Protein AF-A2RIZ9-F1 (afdb_monomer_lite)

Organism: Lactococcus lactis subsp. cremoris (strain MG1363) (NCBI:txid416870)

Secondary structure (DSSP, 8-state):
--TTS-SS-HHHHHHHHHHHHHHHHHHHHTHHHHHHS-HHHHHHHHHHHHHHHHHHHHHHTTTSPPPP-TTTSTTSHHHHHHHHHHHHHHHTSPPPTTTHHHHHHHHHHHHHHHHHHHHHHHHHHHHHHHH---HHHHHHTHHHHHHHHHHHHHHHHHHHHHHTT-----------

InterPro domains:
  IPR002656 Acyltransferase 3 domain [PF01757] (4-155)

Sequence (176 aa):
MNSFGKVIPDYWQICYPVSYYFIGAYLYTYQEEIKKISNIKIISLFTLALATFTLTDTLSSWNREFQWLDHNDYFGYQTAIMTVLIIIIIWKIPVPKWSQRLLKSLSTATLSIYLISDLTDQFVYGFFKLEIPNLSQRVMAGPMIIPVAFSSAALVGILVGKILGLPFKKKENRGS

Radius of gyration: 19.81 Å; chains: 1; bounding box: 57×36×49 Å

pLDDT: mean 85.32, std 15.16, range [31.52, 98.12]

Foldseek 3Di:
DDPPPDPDDPVLVVCLVVVVVVLVVVCVVCVVVLLPPDPVVLVVVLVVLVVVVVVVQCVVQPVHPRDDDQQPDCSHPSVVVNVSSVVSNVSNDDDDPVCPVVVVLCVLLVVLLVVCLVVLLCVLVVVCCVVPVDPVVVVVCCVVSVVVSSVSSSVVSSVVCVVVVVPSDDPPPPDD

Structure (mmCIF, N/CA/C/O backbone):
data_AF-A2RIZ9-F1
#
_entry.id   AF-A2RIZ9-F1
#
loop_
_atom_site.group_PDB
_atom_site.id
_atom_site.type_symbol
_atom_site.label_atom_id
_atom_site.label_alt_id
_atom_site.label_comp_id
_atom_site.label_asym_id
_atom_site.label_entity_id
_atom_site.label_seq_id
_atom_site.pdbx_PDB_ins_code
_atom_site.Cartn_x
_atom_site.Cartn_y
_atom_site.Cartn_z
_atom_site.occupancy
_atom_site.B_iso_or_equiv
_atom_site.auth_seq_id
_atom_site.auth_comp_id
_atom_site.auth_asym_id
_atom_site.auth_atom_id
_atom_site.pdbx_PDB_model_num
ATOM 1 N N . MET A 1 1 ? 23.807 -24.622 -0.760 1.00 31.52 1 MET A N 1
ATOM 2 C CA . MET A 1 1 ? 24.595 -23.483 -0.230 1.00 31.52 1 MET A CA 1
ATOM 3 C C . MET A 1 1 ? 23.954 -23.029 1.074 1.00 31.52 1 MET A C 1
ATOM 5 O O . MET A 1 1 ? 22.740 -23.093 1.184 1.00 31.52 1 MET A O 1
ATOM 9 N N . ASN A 1 2 ? 24.776 -22.724 2.077 1.00 32.72 2 ASN A N 1
ATOM 10 C CA . ASN A 1 2 ? 24.459 -22.794 3.509 1.00 32.72 2 ASN A CA 1
ATOM 11 C C . ASN A 1 2 ? 23.336 -21.859 4.012 1.00 32.72 2 ASN A C 1
ATOM 13 O O . ASN A 1 2 ? 23.277 -20.684 3.667 1.00 32.72 2 ASN A O 1
ATOM 17 N N . SER A 1 3 ? 22.511 -22.404 4.916 1.00 46.38 3 SER A N 1
ATOM 18 C CA . SER A 1 3 ? 21.287 -21.855 5.535 1.00 46.38 3 SER A CA 1
ATOM 19 C C . SER A 1 3 ? 21.514 -20.800 6.642 1.00 46.38 3 SER A C 1
ATOM 21 O O . SER A 1 3 ? 20.687 -20.664 7.540 1.00 46.38 3 SER A O 1
ATOM 23 N N . PHE A 1 4 ? 22.620 -20.052 6.617 1.00 44.91 4 PHE A N 1
ATOM 24 C CA . PHE A 1 4 ? 22.962 -19.088 7.683 1.00 44.91 4 PHE A CA 1
ATOM 25 C C . PHE A 1 4 ? 22.846 -17.612 7.264 1.00 44.91 4 PHE A C 1
ATOM 27 O O . PHE A 1 4 ? 23.138 -16.730 8.063 1.00 44.91 4 PHE A O 1
ATOM 34 N N . GLY A 1 5 ? 22.409 -17.334 6.029 1.00 50.97 5 GLY A N 1
ATOM 35 C CA . GLY A 1 5 ? 22.183 -15.972 5.521 1.00 50.97 5 GLY A CA 1
ATOM 36 C C . GLY A 1 5 ? 20.714 -15.552 5.416 1.00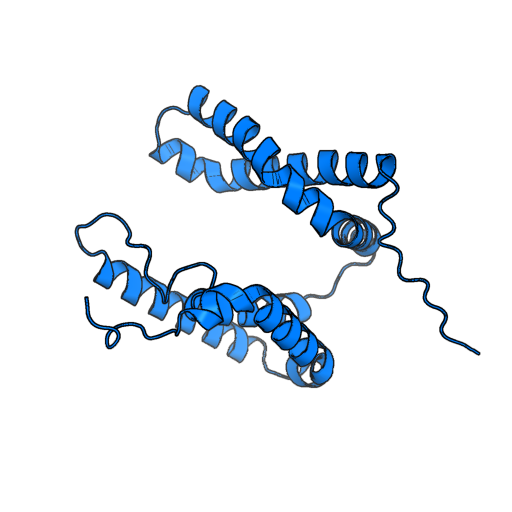 50.97 5 GLY A C 1
ATOM 37 O O . GLY A 1 5 ? 20.441 -14.396 5.106 1.00 50.97 5 GLY A O 1
ATOM 38 N N . LYS A 1 6 ? 19.763 -16.465 5.658 1.00 51.88 6 LYS A N 1
ATOM 39 C CA . LYS A 1 6 ? 18.333 -16.150 5.591 1.00 51.88 6 LYS A CA 1
ATOM 40 C C . LYS A 1 6 ? 17.874 -15.561 6.918 1.00 51.88 6 LYS A C 1
ATOM 42 O O . LYS A 1 6 ? 17.816 -16.259 7.926 1.00 51.88 6 LYS A O 1
ATOM 47 N N . VAL A 1 7 ? 17.530 -14.276 6.905 1.00 58.41 7 VAL A N 1
ATOM 48 C CA . VAL A 1 7 ? 16.904 -13.586 8.048 1.00 58.41 7 VAL A CA 1
ATOM 49 C C . VAL A 1 7 ? 15.507 -14.161 8.328 1.00 58.41 7 VAL A C 1
ATOM 51 O O . VAL A 1 7 ? 15.031 -14.112 9.460 1.00 58.41 7 VAL A O 1
ATOM 54 N N . ILE A 1 8 ? 14.862 -14.746 7.312 1.00 58.34 8 ILE A N 1
ATOM 55 C CA . ILE A 1 8 ? 13.504 -15.286 7.380 1.00 58.34 8 ILE A CA 1
ATOM 56 C C . ILE A 1 8 ? 13.519 -16.775 6.992 1.00 58.34 8 ILE A C 1
ATOM 58 O O . ILE A 1 8 ? 13.913 -17.112 5.878 1.00 58.34 8 ILE A O 1
ATOM 62 N N . PRO A 1 9 ? 13.086 -17.680 7.885 1.00 63.94 9 PRO A N 1
ATOM 63 C CA . PRO A 1 9 ? 12.944 -19.098 7.565 1.00 63.94 9 PRO A CA 1
ATOM 64 C C . PRO A 1 9 ? 11.917 -19.379 6.459 1.00 63.94 9 PRO A C 1
ATOM 66 O O . PRO A 1 9 ? 10.861 -18.753 6.415 1.00 63.94 9 PRO A O 1
ATOM 69 N N . ASP A 1 10 ? 12.162 -20.406 5.644 1.00 64.62 10 ASP A N 1
ATOM 70 C CA . ASP A 1 10 ? 11.329 -20.764 4.480 1.00 64.62 10 ASP A CA 1
ATOM 71 C C . ASP A 1 10 ? 9.848 -21.026 4.819 1.00 64.62 10 ASP A C 1
ATOM 73 O O . ASP A 1 10 ? 8.958 -20.758 4.015 1.00 64.62 10 ASP A O 1
ATOM 77 N N . TYR A 1 11 ? 9.541 -21.476 6.040 1.00 58.47 11 TYR A N 1
ATOM 78 C CA . TYR A 1 11 ? 8.155 -21.671 6.475 1.00 58.47 11 TYR A CA 1
ATOM 79 C C . TYR A 1 11 ? 7.369 -20.354 6.599 1.00 58.47 11 TYR A C 1
ATOM 81 O O . TYR A 1 11 ? 6.154 -20.350 6.408 1.00 58.47 11 TYR A O 1
ATOM 89 N N . TRP A 1 12 ? 8.030 -19.220 6.865 1.00 59.41 12 TRP A N 1
ATOM 90 C CA . TRP A 1 12 ? 7.373 -17.908 6.857 1.00 59.41 12 TRP A CA 1
ATOM 91 C C . TRP A 1 12 ? 6.947 -17.493 5.449 1.00 59.41 12 TRP A C 1
ATOM 93 O O . TRP A 1 12 ? 5.901 -16.864 5.309 1.00 59.41 12 TRP A O 1
ATOM 103 N N . GLN A 1 13 ? 7.696 -17.891 4.415 1.00 64.50 13 GLN A N 1
ATOM 104 C CA . GLN A 1 13 ? 7.346 -17.617 3.016 1.00 64.50 13 GLN A CA 1
ATOM 105 C C . GLN A 1 13 ? 6.078 -18.359 2.577 1.00 64.50 13 GLN A C 1
ATOM 107 O O . GLN A 1 13 ? 5.374 -17.901 1.689 1.00 64.50 13 GLN A O 1
ATOM 112 N N . ILE A 1 14 ? 5.750 -19.488 3.208 1.00 69.81 14 ILE A N 1
ATOM 113 C CA . ILE A 1 14 ? 4.514 -20.238 2.929 1.00 69.81 14 ILE A CA 1
ATOM 114 C C . ILE A 1 14 ? 3.364 -19.715 3.801 1.00 69.81 14 ILE A C 1
ATOM 116 O O . ILE A 1 14 ? 2.223 -19.604 3.355 1.00 69.81 14 ILE A O 1
ATOM 120 N N . CYS A 1 15 ? 3.663 -19.362 5.052 1.00 73.75 15 CYS A N 1
ATOM 121 C CA . CYS A 1 15 ? 2.663 -18.963 6.037 1.00 73.75 15 CYS A CA 1
ATOM 122 C C . CYS A 1 15 ? 2.333 -17.464 6.036 1.00 73.75 15 CYS A C 1
ATOM 124 O O . CYS A 1 15 ? 1.449 -17.060 6.793 1.00 73.75 15 CYS A O 1
ATOM 126 N N . TYR A 1 16 ? 2.984 -16.632 5.211 1.00 77.56 16 TYR A N 1
ATOM 127 C CA . TYR A 1 16 ? 2.759 -15.181 5.226 1.00 77.56 16 TYR A CA 1
ATOM 128 C C . TYR A 1 16 ? 1.274 -14.780 5.148 1.00 77.56 16 TYR A C 1
ATOM 130 O O . TYR A 1 16 ? 0.891 -13.911 5.933 1.00 77.56 16 TYR A O 1
ATOM 138 N N . PRO A 1 17 ? 0.381 -15.412 4.348 1.00 80.19 17 PRO A N 1
ATOM 139 C CA . PRO A 1 17 ? -1.022 -14.996 4.294 1.00 80.19 17 PRO A CA 1
ATOM 140 C C . PRO A 1 17 ? -1.732 -15.203 5.638 1.00 80.19 17 PRO A C 1
ATOM 142 O O . PRO A 1 17 ? -2.540 -14.375 6.061 1.00 80.19 17 PRO A O 1
ATOM 145 N N . VAL A 1 18 ? -1.385 -16.283 6.344 1.00 85.25 18 VAL A N 1
ATOM 146 C CA . VAL A 1 18 ? -1.892 -16.589 7.687 1.00 85.25 18 VAL A CA 1
ATOM 147 C C . VAL A 1 18 ? -1.363 -15.567 8.695 1.00 85.25 18 VAL A C 1
ATOM 149 O O . VAL A 1 18 ? -2.125 -15.055 9.515 1.00 85.25 18 VAL A O 1
ATOM 152 N N . SER A 1 19 ? -0.087 -15.196 8.598 1.00 85.75 19 SER A N 1
ATOM 153 C CA . SER A 1 19 ? 0.514 -14.152 9.434 1.00 85.75 19 SER A CA 1
ATOM 154 C C . SER A 1 19 ? -0.180 -12.799 9.245 1.00 85.75 19 SER A C 1
ATOM 156 O O . SER A 1 19 ? -0.550 -12.164 10.231 1.00 85.75 19 SER A O 1
ATOM 158 N N . TYR A 1 20 ? -0.441 -12.382 8.000 1.00 87.31 20 TYR A N 1
ATOM 159 C CA . TYR A 1 20 ? -1.186 -11.150 7.712 1.00 87.31 20 TYR A CA 1
ATOM 160 C C . TYR A 1 20 ? -2.619 -11.193 8.260 1.00 87.31 20 TYR A C 1
ATOM 162 O O . TYR A 1 20 ? -3.103 -10.180 8.769 1.00 87.31 20 TYR A O 1
ATOM 170 N N . TYR A 1 21 ? -3.283 -12.355 8.229 1.00 89.38 21 TYR A N 1
ATOM 171 C CA . TYR A 1 21 ? -4.591 -12.525 8.866 1.00 89.38 21 TYR A CA 1
ATOM 172 C C . TYR A 1 21 ? -4.527 -12.272 10.379 1.00 89.38 21 TYR A C 1
ATOM 174 O O . TYR A 1 21 ? -5.318 -11.484 10.902 1.00 89.38 21 TYR A O 1
ATOM 182 N N . PHE A 1 22 ? -3.569 -12.881 11.086 1.00 91.69 22 PHE A N 1
ATOM 183 C CA . PHE A 1 22 ? -3.420 -12.686 12.532 1.00 91.69 22 PHE A CA 1
ATOM 184 C C . PHE A 1 22 ? -3.006 -11.260 12.899 1.00 91.69 22 PHE A C 1
ATOM 186 O O . PHE A 1 22 ? -3.545 -10.705 13.855 1.00 91.69 22 PHE A O 1
ATOM 193 N N . ILE A 1 23 ? -2.117 -10.638 12.120 1.00 92.12 23 ILE A N 1
ATOM 194 C CA . ILE A 1 23 ? -1.767 -9.221 12.271 1.00 92.12 23 ILE A CA 1
ATOM 195 C C . ILE A 1 23 ? -3.027 -8.359 12.140 1.00 92.12 23 ILE A C 1
ATOM 197 O O . ILE A 1 23 ? -3.298 -7.532 13.007 1.00 92.12 23 ILE A O 1
ATOM 201 N N . GLY A 1 24 ? -3.840 -8.579 11.105 1.00 92.00 24 GLY A N 1
ATOM 202 C CA . GLY A 1 24 ? -5.099 -7.856 10.917 1.00 92.00 24 GLY A CA 1
ATOM 203 C C . GLY A 1 24 ? -6.084 -8.058 12.072 1.00 92.00 24 GLY A C 1
ATOM 204 O O . GLY A 1 24 ? -6.667 -7.090 12.561 1.00 92.00 24 GLY A O 1
ATOM 205 N N . ALA A 1 25 ? -6.238 -9.295 12.553 1.00 93.19 25 ALA A N 1
ATOM 206 C CA . ALA A 1 25 ? -7.097 -9.620 13.691 1.00 93.19 25 ALA A CA 1
ATOM 207 C C . ALA A 1 25 ? -6.621 -8.945 14.989 1.00 93.19 25 ALA A C 1
ATOM 209 O O . ALA A 1 25 ? -7.436 -8.411 15.745 1.00 93.19 25 ALA A O 1
ATOM 210 N N . TYR A 1 26 ? -5.306 -8.914 15.222 1.00 94.06 26 TYR A N 1
ATOM 211 C CA . TYR A 1 26 ? -4.701 -8.208 16.347 1.00 94.06 26 TYR A CA 1
ATOM 212 C C . TYR A 1 26 ? -4.977 -6.707 16.255 1.00 94.06 26 TYR A C 1
ATOM 214 O O . TYR A 1 26 ? -5.530 -6.114 17.179 1.00 94.06 26 TYR A O 1
ATOM 222 N N . LEU A 1 27 ? -4.669 -6.100 15.107 1.00 93.62 27 LEU A N 1
ATOM 223 C CA . LEU A 1 27 ? -4.906 -4.681 14.873 1.00 93.62 27 LEU A CA 1
ATOM 224 C C . LEU A 1 27 ? -6.387 -4.323 15.104 1.00 93.62 27 LEU A C 1
ATOM 226 O O . LEU A 1 27 ? -6.679 -3.303 15.724 1.00 93.62 27 LEU A O 1
ATOM 230 N N . TYR A 1 28 ? -7.324 -5.168 14.657 1.00 93.00 28 TYR A N 1
ATOM 231 C CA . TYR A 1 28 ? -8.760 -4.942 14.848 1.00 93.00 28 TYR A CA 1
ATOM 232 C C . TYR A 1 28 ? -9.160 -5.021 16.326 1.00 93.00 28 TYR A C 1
ATOM 234 O O . TYR A 1 28 ? -9.908 -4.177 16.814 1.00 93.00 28 TYR A O 1
ATOM 242 N N . THR A 1 29 ? -8.621 -6.001 17.052 1.00 95.56 29 THR A N 1
ATOM 243 C CA . THR A 1 29 ? -8.885 -6.191 18.487 1.00 95.56 29 THR A CA 1
ATOM 244 C C . THR A 1 29 ? -8.464 -4.966 19.304 1.00 95.56 29 THR A C 1
ATOM 246 O O . THR A 1 29 ? -9.206 -4.530 20.180 1.00 95.56 29 THR A O 1
ATOM 249 N N . TYR A 1 30 ? -7.322 -4.357 18.970 1.00 93.44 30 TYR A N 1
ATOM 250 C CA . TYR A 1 30 ? -6.772 -3.188 19.671 1.00 93.44 30 TYR A CA 1
ATOM 251 C C . TYR A 1 30 ? -7.039 -1.856 18.949 1.00 93.44 30 TYR A C 1
ATOM 253 O O . TYR A 1 30 ? -6.370 -0.851 19.205 1.00 93.44 30 TYR A O 1
ATOM 261 N N . GLN A 1 31 ? -8.023 -1.809 18.045 1.00 92.44 31 GLN A N 1
ATOM 262 C CA . GLN A 1 31 ? -8.266 -0.654 17.176 1.00 92.44 31 GLN A CA 1
ATOM 263 C C . GLN A 1 31 ? -8.474 0.655 17.960 1.00 92.44 31 GLN A C 1
ATOM 265 O O . GLN A 1 31 ? -7.952 1.702 17.571 1.00 92.44 31 GLN A O 1
ATOM 270 N N . GLU A 1 32 ? -9.218 0.618 19.068 1.00 91.75 32 GLU A N 1
ATOM 271 C CA . GLU A 1 32 ? -9.499 1.809 19.880 1.00 91.75 32 GLU A CA 1
ATOM 272 C C . GLU A 1 32 ? -8.263 2.330 20.626 1.00 91.75 32 GLU A C 1
ATOM 274 O O . GLU A 1 32 ? -8.118 3.535 20.828 1.00 91.75 32 GLU A O 1
ATOM 279 N N . GLU A 1 33 ? -7.330 1.453 20.993 1.00 93.00 33 GLU A N 1
ATOM 280 C CA . GLU A 1 33 ? -6.047 1.849 21.581 1.00 93.00 33 GLU A CA 1
ATOM 281 C C . GLU A 1 33 ? -5.121 2.447 20.519 1.00 93.00 33 GLU A C 1
ATOM 283 O O . GLU A 1 33 ? 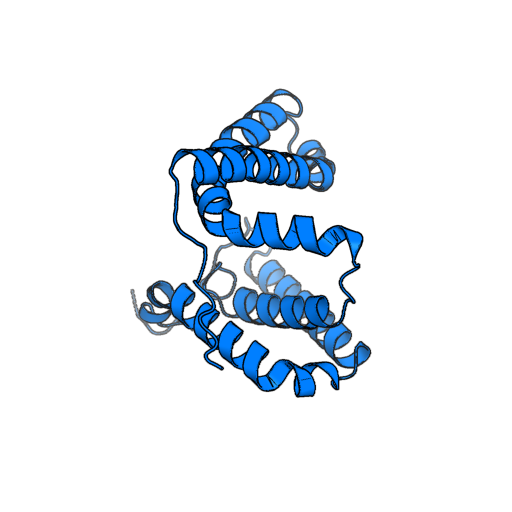-4.545 3.517 20.717 1.00 93.00 33 GLU A O 1
ATOM 288 N N . ILE A 1 34 ? -5.059 1.821 19.342 1.00 91.31 34 ILE A N 1
ATOM 289 C CA . ILE A 1 34 ? -4.275 2.293 18.195 1.00 91.31 34 ILE A CA 1
ATOM 290 C C . ILE A 1 34 ? -4.735 3.687 17.745 1.00 91.31 34 ILE A C 1
ATOM 292 O O . ILE A 1 34 ? -3.913 4.555 17.434 1.00 91.31 34 ILE A O 1
ATOM 296 N N . LYS A 1 35 ? -6.046 3.956 17.754 1.00 89.69 35 LYS A N 1
ATOM 297 C CA . LYS A 1 35 ? -6.598 5.278 17.418 1.00 89.69 35 LYS A CA 1
ATOM 298 C C . LYS A 1 35 ? -6.107 6.390 18.349 1.00 89.69 35 LYS A C 1
ATOM 300 O O . LYS A 1 35 ? -6.009 7.528 17.886 1.00 89.69 35 LYS A O 1
ATOM 305 N N . LYS A 1 36 ? -5.741 6.083 19.600 1.00 92.94 36 LYS A N 1
ATOM 306 C CA . LYS A 1 36 ? -5.208 7.057 20.575 1.00 92.94 36 LYS A CA 1
ATOM 307 C C . LYS A 1 36 ? -3.750 7.437 20.314 1.00 92.94 36 LYS A C 1
ATOM 309 O O . LYS A 1 36 ? -3.295 8.470 20.801 1.00 92.94 36 LYS A O 1
ATOM 314 N N . ILE A 1 37 ? -3.005 6.640 19.545 1.00 93.69 37 ILE A N 1
ATOM 315 C CA . ILE A 1 37 ? -1.619 6.961 19.183 1.00 93.69 37 ILE A CA 1
ATOM 316 C C . ILE A 1 37 ? -1.606 8.261 18.368 1.00 93.69 37 ILE A C 1
ATOM 318 O O . ILE A 1 37 ? -2.411 8.435 17.455 1.00 93.69 37 ILE A O 1
ATOM 322 N N . SER A 1 38 ? -0.696 9.186 18.676 1.00 94.62 38 SER A N 1
ATOM 323 C CA . SER A 1 38 ? -0.582 10.453 17.942 1.00 94.62 38 SER A CA 1
ATOM 324 C C . SER A 1 38 ? -0.310 10.229 16.450 1.00 94.62 38 SER A C 1
ATOM 326 O O . SER A 1 38 ? 0.572 9.449 16.083 1.00 94.62 38 SER A O 1
ATOM 328 N N . ASN A 1 39 ? -1.024 10.963 15.591 1.00 93.62 39 ASN A N 1
ATOM 329 C CA . ASN A 1 39 ? -0.836 10.906 14.139 1.00 93.62 39 ASN A CA 1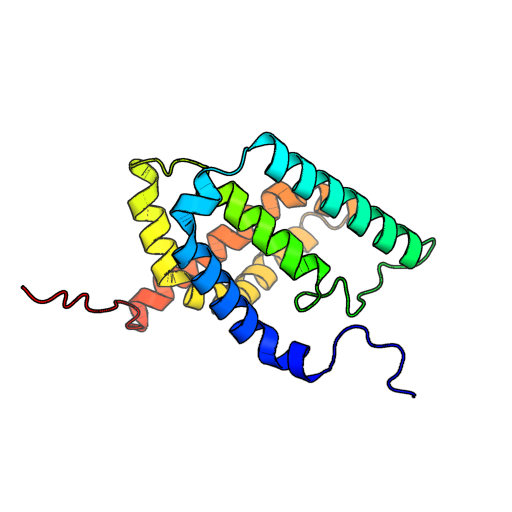
ATOM 330 C C . ASN A 1 39 ? 0.598 11.278 13.744 1.00 93.62 39 ASN A C 1
ATOM 332 O O . ASN A 1 39 ? 1.171 10.634 12.874 1.00 93.62 39 ASN A O 1
ATOM 336 N N . ILE A 1 40 ? 1.198 12.254 14.435 1.00 95.62 40 ILE A N 1
ATOM 337 C CA . ILE A 1 40 ? 2.582 12.679 14.186 1.00 95.62 40 ILE A CA 1
ATOM 338 C C . ILE A 1 40 ? 3.543 11.514 14.423 1.00 95.62 40 ILE A C 1
ATOM 340 O O . ILE A 1 40 ? 4.405 11.277 13.588 1.00 95.62 40 ILE A O 1
ATOM 344 N N . LYS A 1 41 ? 3.356 10.744 15.507 1.00 96.00 41 LYS A N 1
ATOM 345 C CA . LYS A 1 41 ? 4.212 9.587 15.826 1.00 96.00 41 LYS A CA 1
ATOM 346 C C . LYS A 1 41 ? 4.129 8.496 14.758 1.00 96.00 41 LYS A C 1
ATOM 348 O O . LYS A 1 41 ? 5.145 7.920 14.387 1.00 96.00 41 LYS A O 1
ATOM 353 N N . ILE A 1 42 ? 2.924 8.203 14.270 1.00 95.56 42 ILE A N 1
ATOM 354 C CA . ILE A 1 42 ? 2.727 7.173 13.241 1.00 95.56 42 ILE A CA 1
ATOM 355 C C . ILE A 1 42 ? 3.308 7.629 11.906 1.00 95.56 42 ILE A C 1
ATOM 357 O O . ILE A 1 42 ? 4.018 6.861 11.267 1.00 95.56 42 ILE A O 1
ATOM 361 N N . ILE A 1 43 ? 3.055 8.879 11.509 1.00 96.06 43 ILE A N 1
ATOM 362 C CA . ILE A 1 43 ? 3.601 9.439 10.269 1.00 96.06 43 ILE A CA 1
ATOM 363 C C . ILE A 1 43 ? 5.128 9.487 10.343 1.00 96.06 43 ILE A C 1
ATOM 365 O O . ILE A 1 43 ? 5.772 9.066 9.393 1.00 96.06 43 ILE A O 1
ATOM 369 N N . SER A 1 44 ? 5.713 9.913 11.469 1.00 97.06 44 SER A N 1
ATOM 370 C CA . SER A 1 44 ? 7.170 9.922 11.637 1.00 97.06 44 SER A CA 1
ATOM 371 C C . SER A 1 44 ? 7.772 8.521 11.591 1.00 97.06 44 SER A C 1
ATOM 373 O O . SER A 1 44 ? 8.844 8.336 11.029 1.00 97.06 44 SER A O 1
ATOM 375 N N . LEU A 1 45 ? 7.095 7.524 12.171 1.00 97.44 45 LEU A N 1
ATOM 376 C CA . LEU A 1 45 ? 7.556 6.138 12.122 1.00 97.44 45 LEU A CA 1
ATOM 377 C C . LEU A 1 45 ? 7.471 5.579 10.697 1.00 97.44 45 LEU A C 1
ATOM 379 O O . LEU A 1 45 ? 8.398 4.913 10.251 1.00 97.44 45 LEU A O 1
ATOM 383 N N . PHE A 1 46 ? 6.392 5.890 9.976 1.00 97.56 46 PHE A N 1
ATOM 384 C CA . PHE A 1 46 ? 6.222 5.525 8.573 1.00 97.56 46 PHE A CA 1
ATOM 385 C C . PHE A 1 46 ? 7.289 6.157 7.681 1.00 97.56 46 PHE A C 1
ATOM 387 O O . PHE A 1 46 ? 7.925 5.447 6.908 1.00 97.56 46 PHE A O 1
ATOM 394 N N . THR A 1 47 ? 7.529 7.465 7.798 1.00 97.62 47 THR A N 1
ATOM 395 C CA . THR A 1 47 ? 8.542 8.146 6.983 1.00 97.62 47 THR A CA 1
ATOM 396 C C . THR A 1 47 ? 9.952 7.683 7.325 1.00 97.62 47 THR A C 1
ATOM 398 O O . THR A 1 47 ? 10.759 7.517 6.415 1.00 97.62 47 THR A O 1
ATOM 401 N N . LEU A 1 48 ? 10.243 7.423 8.605 1.00 98.12 48 LEU A N 1
ATOM 402 C CA . LEU A 1 48 ? 11.523 6.864 9.031 1.00 98.12 48 LEU A CA 1
ATOM 403 C C . LEU A 1 48 ? 11.731 5.459 8.458 1.00 98.12 48 LEU A C 1
ATOM 405 O O . LEU A 1 48 ? 12.755 5.222 7.828 1.00 98.12 48 LEU A O 1
ATOM 409 N N . ALA A 1 49 ? 10.758 4.557 8.619 1.00 97.50 49 ALA A N 1
ATOM 410 C CA . ALA A 1 49 ? 10.828 3.204 8.071 1.00 97.50 49 ALA A CA 1
ATOM 411 C C . ALA A 1 49 ? 11.001 3.230 6.546 1.00 97.50 49 ALA A C 1
ATOM 413 O O . ALA A 1 49 ? 11.901 2.580 6.021 1.00 97.50 49 ALA A O 1
ATOM 414 N N . LEU A 1 50 ? 10.208 4.050 5.846 1.00 97.38 50 LEU A N 1
ATOM 415 C CA . LEU A 1 50 ? 10.307 4.227 4.400 1.00 97.38 50 LEU A CA 1
ATOM 416 C C . LEU A 1 50 ? 11.700 4.711 3.980 1.00 97.38 50 LEU A C 1
ATOM 418 O O . LEU A 1 50 ? 12.292 4.136 3.069 1.00 97.38 50 LEU A O 1
ATOM 422 N N . ALA A 1 51 ? 12.234 5.743 4.638 1.00 97.56 51 ALA A N 1
ATOM 423 C CA . ALA A 1 51 ? 13.553 6.284 4.330 1.00 97.56 51 ALA A CA 1
ATOM 424 C C . ALA A 1 51 ? 14.661 5.256 4.595 1.00 97.56 51 ALA A C 1
ATOM 426 O O . ALA A 1 51 ? 15.536 5.073 3.751 1.00 97.56 51 ALA A O 1
ATOM 427 N N . THR A 1 52 ? 14.605 4.554 5.732 1.00 97.06 52 THR A N 1
ATOM 428 C CA . THR A 1 52 ? 15.578 3.516 6.082 1.00 97.06 52 THR A CA 1
ATOM 429 C C . THR A 1 52 ? 15.550 2.371 5.076 1.00 97.06 52 THR A C 1
ATOM 431 O O . THR A 1 52 ? 16.603 2.034 4.548 1.00 97.06 52 THR A O 1
ATOM 434 N N . PHE A 1 53 ? 14.377 1.816 4.760 1.00 95.81 53 PHE A N 1
ATOM 435 C CA . PHE A 1 53 ? 14.253 0.693 3.824 1.00 95.81 53 PHE A CA 1
ATOM 436 C C . PHE A 1 53 ? 14.656 1.080 2.401 1.00 95.81 53 PHE A C 1
ATOM 438 O O . PHE A 1 53 ? 15.427 0.372 1.758 1.00 95.81 53 PHE A O 1
ATOM 445 N N . THR A 1 54 ? 14.233 2.261 1.941 1.00 94.00 54 THR A N 1
ATOM 446 C CA . THR A 1 54 ? 14.642 2.779 0.628 1.00 94.00 54 THR A CA 1
ATOM 447 C C . THR A 1 54 ? 16.158 2.935 0.555 1.00 94.00 54 THR A C 1
ATOM 449 O O . THR A 1 54 ? 16.774 2.527 -0.429 1.00 94.00 54 THR A O 1
ATOM 452 N N . LEU A 1 55 ? 16.784 3.490 1.599 1.00 95.00 55 LEU A N 1
ATOM 453 C CA . LEU A 1 55 ? 18.233 3.655 1.653 1.00 95.00 55 LEU A CA 1
ATOM 454 C C . LEU A 1 55 ? 18.950 2.301 1.654 1.00 95.00 55 LEU A C 1
ATOM 456 O O . LEU A 1 55 ? 19.872 2.110 0.864 1.00 95.00 55 LEU A O 1
ATOM 460 N N . THR A 1 56 ? 18.530 1.352 2.496 1.00 93.25 56 THR A N 1
ATOM 461 C CA . THR A 1 56 ? 19.169 0.029 2.581 1.00 93.25 56 THR A CA 1
ATOM 462 C C . THR A 1 56 ? 19.065 -0.740 1.274 1.00 93.25 56 THR A C 1
ATOM 464 O O . THR A 1 56 ? 20.042 -1.357 0.850 1.00 93.25 56 THR A O 1
ATOM 467 N N . ASP A 1 57 ? 17.922 -0.670 0.600 1.00 92.88 57 ASP A N 1
ATOM 468 C CA . ASP A 1 57 ? 17.693 -1.389 -0.651 1.00 92.88 57 ASP A CA 1
ATOM 469 C C . ASP A 1 57 ? 18.441 -0.745 -1.820 1.00 92.88 57 ASP A C 1
ATOM 471 O O . ASP A 1 57 ? 19.029 -1.447 -2.649 1.00 92.88 57 ASP A O 1
ATOM 475 N N . THR A 1 58 ? 18.504 0.590 -1.839 1.00 91.81 58 THR A N 1
ATOM 476 C CA . THR A 1 58 ? 19.294 1.346 -2.821 1.00 91.81 58 THR A CA 1
ATOM 477 C C . THR A 1 58 ? 20.785 1.054 -2.667 1.00 91.81 58 THR A C 1
ATOM 479 O O . THR A 1 58 ? 21.473 0.832 -3.659 1.00 91.81 58 THR A O 1
ATOM 482 N N . LEU A 1 59 ? 21.293 1.005 -1.431 1.00 91.94 59 LEU A N 1
ATOM 483 C CA . LEU A 1 59 ? 22.687 0.646 -1.157 1.00 91.94 59 LEU A CA 1
ATOM 484 C C . LEU A 1 59 ? 22.974 -0.819 -1.506 1.00 91.94 59 LEU A C 1
ATOM 486 O O . LEU A 1 59 ? 24.016 -1.125 -2.083 1.00 91.94 59 LEU A O 1
ATOM 490 N N . SER A 1 60 ? 22.036 -1.724 -1.217 1.00 87.94 60 SER A N 1
ATOM 491 C CA . SER A 1 60 ? 22.164 -3.148 -1.557 1.00 87.94 60 SER A CA 1
ATOM 492 C C . SER A 1 60 ? 22.196 -3.373 -3.070 1.00 87.94 60 SER A C 1
ATOM 494 O O . SER A 1 60 ? 22.939 -4.226 -3.558 1.00 87.94 60 SER A O 1
ATOM 496 N N . SER A 1 61 ? 21.449 -2.570 -3.825 1.00 90.75 61 SER A N 1
ATOM 497 C CA . SER A 1 61 ? 21.387 -2.628 -5.289 1.00 90.75 61 SER A CA 1
ATOM 498 C C . SER A 1 61 ? 22.287 -1.586 -5.963 1.00 90.75 61 SER A C 1
ATOM 500 O O . SER A 1 61 ? 22.112 -1.297 -7.143 1.00 90.75 61 SER A O 1
ATOM 502 N N . TRP A 1 62 ? 23.257 -1.004 -5.245 1.00 89.62 62 TRP A N 1
ATOM 503 C CA . TRP A 1 62 ? 24.068 0.086 -5.786 1.00 89.62 62 TRP A CA 1
ATOM 504 C C . TRP A 1 62 ? 24.804 -0.341 -7.058 1.00 89.62 62 TRP A C 1
ATOM 506 O O . TRP A 1 62 ? 25.497 -1.361 -7.075 1.00 89.62 62 TRP A O 1
ATOM 516 N N . ASN A 1 63 ? 24.658 0.458 -8.119 1.00 89.00 63 ASN A N 1
ATOM 517 C CA . ASN A 1 63 ? 25.236 0.203 -9.442 1.00 89.00 63 ASN A CA 1
ATOM 518 C C . ASN A 1 63 ? 24.852 -1.164 -10.052 1.00 89.00 63 ASN A C 1
ATOM 520 O O . ASN A 1 63 ? 25.593 -1.726 -10.859 1.00 89.00 63 ASN A O 1
ATOM 524 N N . ARG A 1 64 ? 23.709 -1.720 -9.638 1.00 88.56 64 ARG A N 1
ATOM 525 C CA . ARG A 1 64 ? 23.138 -2.978 -10.125 1.00 88.56 64 ARG A CA 1
ATOM 526 C C . ARG A 1 64 ? 21.642 -2.799 -10.365 1.00 88.56 64 ARG A C 1
ATOM 528 O O . ARG A 1 64 ? 21.035 -1.832 -9.909 1.00 88.56 64 ARG A O 1
ATOM 535 N N . GLU A 1 65 ? 21.041 -3.741 -11.079 1.00 88.25 65 GLU A N 1
ATOM 536 C CA . GLU A 1 65 ? 19.583 -3.839 -11.119 1.00 88.25 65 GLU A CA 1
ATOM 537 C C . GLU A 1 65 ? 19.033 -4.121 -9.717 1.00 88.25 65 GLU A C 1
ATOM 539 O O . GLU A 1 65 ? 19.702 -4.758 -8.894 1.00 88.25 65 GLU A O 1
ATOM 544 N N . PHE A 1 66 ? 17.813 -3.642 -9.458 1.00 87.50 66 PHE A N 1
ATOM 545 C CA . PHE A 1 66 ? 17.132 -3.840 -8.183 1.00 87.50 66 PHE A CA 1
ATOM 546 C C . PHE A 1 66 ? 17.071 -5.328 -7.828 1.00 87.50 66 PHE A C 1
ATOM 548 O O . PHE A 1 66 ? 16.594 -6.145 -8.615 1.00 87.50 66 PHE A O 1
ATOM 555 N N . GLN A 1 67 ? 17.571 -5.670 -6.642 1.00 86.69 67 GLN A N 1
ATOM 556 C CA . GLN A 1 67 ? 17.599 -7.044 -6.158 1.00 86.69 67 GLN A CA 1
ATOM 557 C C . GLN A 1 67 ? 16.382 -7.316 -5.273 1.00 86.69 67 GLN A C 1
ATOM 559 O O . GLN A 1 67 ? 16.192 -6.662 -4.244 1.00 86.69 67 GLN A O 1
ATOM 564 N N . TRP A 1 68 ? 15.603 -8.325 -5.657 1.00 84.00 68 TRP A N 1
ATOM 565 C CA . TRP A 1 68 ? 14.604 -8.937 -4.787 1.00 84.00 68 TRP A CA 1
ATOM 566 C C . TRP A 1 68 ? 15.315 -9.843 -3.779 1.00 84.00 68 TRP A C 1
ATOM 568 O O . TRP A 1 68 ? 15.994 -10.799 -4.151 1.00 84.00 68 TRP A O 1
ATOM 578 N N . LEU A 1 69 ? 15.204 -9.494 -2.504 1.00 87.06 69 LEU A N 1
ATOM 579 C CA . LEU A 1 69 ? 15.845 -10.133 -1.361 1.00 87.06 69 LEU A CA 1
ATOM 580 C C . LEU A 1 69 ? 14.770 -10.503 -0.334 1.00 87.06 69 LEU A C 1
ATOM 582 O O . LEU A 1 69 ? 13.729 -9.856 -0.255 1.00 87.06 69 LEU A O 1
ATOM 586 N N . ASP A 1 70 ? 15.049 -11.488 0.524 1.00 84.75 70 ASP A N 1
ATOM 587 C CA . ASP A 1 70 ? 14.073 -11.995 1.506 1.00 84.75 70 ASP A CA 1
ATOM 588 C C . ASP A 1 70 ? 13.437 -10.892 2.373 1.00 84.75 70 ASP A C 1
ATOM 590 O O . ASP A 1 70 ? 12.311 -11.029 2.847 1.00 84.75 70 ASP A O 1
ATOM 594 N N . HIS A 1 71 ? 14.153 -9.790 2.613 1.00 85.75 71 HIS A N 1
ATOM 595 C CA . HIS A 1 71 ? 13.673 -8.688 3.437 1.00 85.75 71 HIS A CA 1
ATOM 596 C C . HIS A 1 71 ? 12.732 -7.706 2.728 1.00 85.75 71 HIS A C 1
ATOM 598 O O . HIS A 1 71 ? 11.870 -7.145 3.409 1.00 85.75 71 HIS A O 1
ATOM 604 N N . ASN A 1 72 ? 12.892 -7.496 1.415 1.00 89.31 72 ASN A N 1
ATOM 605 C CA . ASN A 1 72 ? 12.120 -6.533 0.611 1.00 89.31 72 ASN A CA 1
ATOM 606 C C . ASN A 1 72 ? 11.102 -7.195 -0.332 1.00 89.31 72 ASN A C 1
ATOM 608 O O . ASN A 1 72 ? 10.362 -6.503 -1.028 1.00 89.31 72 ASN A O 1
ATOM 612 N N . ASP A 1 73 ? 11.028 -8.525 -0.320 1.00 87.62 73 ASP A N 1
ATOM 613 C CA . ASP A 1 73 ? 9.989 -9.288 -1.001 1.00 87.62 73 ASP A CA 1
ATOM 614 C C . ASP A 1 73 ? 8.601 -9.078 -0.350 1.00 87.62 73 ASP A C 1
ATOM 616 O O . ASP A 1 73 ? 8.452 -8.512 0.741 1.00 87.62 73 ASP A O 1
ATOM 620 N N . TYR A 1 74 ? 7.547 -9.568 -0.996 1.00 80.88 74 TYR A N 1
ATOM 621 C CA . TYR A 1 74 ? 6.156 -9.445 -0.556 1.00 80.88 74 TYR A CA 1
ATOM 622 C C . TYR A 1 74 ? 5.886 -10.115 0.803 1.00 80.88 74 TYR A C 1
ATOM 624 O O . TYR A 1 74 ? 5.060 -9.644 1.591 1.00 80.88 74 TYR A O 1
ATOM 632 N N . PHE A 1 75 ? 6.602 -11.201 1.101 1.00 83.06 75 PHE A N 1
ATOM 633 C CA . PHE A 1 75 ? 6.581 -11.886 2.400 1.00 83.06 75 PHE A CA 1
ATOM 634 C C . PHE A 1 75 ? 7.630 -11.338 3.385 1.00 83.06 75 PHE A C 1
ATOM 636 O O . PHE A 1 75 ? 7.707 -11.802 4.524 1.00 83.06 75 PHE A O 1
ATOM 643 N N . GLY A 1 76 ? 8.449 -10.377 2.952 1.00 86.44 76 GLY A N 1
ATOM 644 C CA . GLY A 1 76 ? 9.543 -9.808 3.722 1.00 86.44 76 GLY A CA 1
ATOM 645 C C . GLY A 1 76 ? 9.076 -8.897 4.854 1.00 86.44 76 GLY A C 1
ATOM 646 O O . GLY A 1 76 ? 7.970 -8.342 4.851 1.00 86.44 76 GLY A O 1
ATOM 647 N N . TYR A 1 77 ? 9.944 -8.711 5.851 1.00 87.94 77 TYR A N 1
ATOM 648 C CA . TYR A 1 77 ? 9.612 -7.898 7.021 1.00 87.94 77 TYR A CA 1
ATOM 649 C C . TYR A 1 77 ? 9.418 -6.418 6.672 1.00 87.94 77 TYR A C 1
ATOM 651 O O . TYR A 1 77 ? 8.614 -5.757 7.330 1.00 87.94 77 TYR A O 1
ATOM 659 N N . GLN A 1 78 ? 10.118 -5.886 5.658 1.00 93.81 78 GLN A N 1
ATOM 660 C CA . GLN A 1 78 ? 9.952 -4.486 5.260 1.00 93.81 78 GLN A CA 1
ATOM 661 C C . GLN A 1 78 ? 8.519 -4.256 4.771 1.00 93.81 78 GLN A C 1
ATOM 663 O O . GLN A 1 78 ? 7.823 -3.372 5.276 1.00 93.81 78 GLN A O 1
ATOM 668 N N . THR A 1 79 ? 8.039 -5.121 3.873 1.00 91.75 79 THR A N 1
ATOM 669 C CA . THR A 1 79 ? 6.666 -5.095 3.355 1.00 91.75 79 THR A CA 1
ATOM 670 C C . THR A 1 79 ? 5.636 -5.268 4.471 1.00 91.75 79 THR A C 1
ATOM 672 O O . THR A 1 79 ? 4.658 -4.518 4.529 1.00 91.75 79 THR A O 1
ATOM 675 N N . ALA A 1 80 ? 5.871 -6.189 5.412 1.00 91.62 80 ALA A N 1
ATOM 676 C CA . ALA A 1 80 ? 4.975 -6.406 6.547 1.00 91.62 80 ALA A CA 1
ATOM 677 C C . ALA A 1 80 ? 4.862 -5.168 7.456 1.00 91.62 80 ALA A C 1
ATOM 679 O O . ALA A 1 80 ? 3.753 -4.733 7.774 1.00 91.62 80 ALA A O 1
ATOM 680 N N . ILE A 1 81 ? 5.993 -4.556 7.830 1.00 94.62 81 ILE A N 1
ATOM 681 C CA . ILE A 1 81 ? 6.026 -3.340 8.660 1.00 94.62 81 ILE A CA 1
ATOM 682 C C . ILE A 1 81 ? 5.312 -2.188 7.948 1.00 94.62 81 ILE A C 1
ATOM 684 O O . ILE A 1 81 ? 4.451 -1.534 8.541 1.00 94.62 81 ILE A O 1
ATOM 688 N N . MET A 1 82 ? 5.623 -1.963 6.669 1.00 96.12 82 MET A N 1
ATOM 689 C CA . MET A 1 82 ? 4.998 -0.903 5.877 1.00 96.12 82 MET A CA 1
ATOM 690 C C . MET A 1 82 ? 3.486 -1.104 5.755 1.00 96.12 82 MET A C 1
ATOM 692 O O . MET A 1 82 ? 2.725 -0.152 5.922 1.00 96.12 82 MET A O 1
ATOM 696 N N . THR A 1 83 ? 3.039 -2.345 5.556 1.00 93.56 83 THR A N 1
ATOM 697 C CA . THR A 1 83 ? 1.614 -2.696 5.501 1.00 93.56 83 THR A CA 1
ATOM 698 C C . THR A 1 83 ? 0.902 -2.363 6.811 1.00 93.56 83 THR A C 1
ATOM 700 O O . THR A 1 83 ? -0.146 -1.718 6.792 1.00 93.56 83 THR A O 1
ATOM 703 N N . VAL A 1 84 ? 1.480 -2.734 7.960 1.00 94.69 84 VAL A N 1
ATOM 704 C CA . VAL A 1 84 ? 0.910 -2.420 9.281 1.00 94.69 84 VAL A CA 1
ATOM 705 C C . VAL A 1 84 ? 0.780 -0.911 9.481 1.00 94.69 84 VAL A C 1
ATOM 707 O O . VAL A 1 84 ? -0.283 -0.432 9.879 1.00 94.69 84 VAL A O 1
ATOM 710 N N . LEU A 1 85 ? 1.829 -0.147 9.169 1.00 96.25 85 LEU A N 1
ATOM 711 C CA . LEU A 1 85 ? 1.814 1.309 9.320 1.00 96.25 85 LEU A CA 1
ATOM 712 C C . LEU A 1 85 ? 0.773 1.964 8.403 1.00 96.25 85 LEU A C 1
ATOM 714 O O . LEU A 1 85 ? 0.023 2.827 8.861 1.00 96.25 85 LEU A O 1
ATOM 718 N N . ILE A 1 86 ? 0.662 1.515 7.148 1.00 95.50 86 ILE A N 1
ATOM 719 C CA . ILE A 1 86 ? -0.355 1.995 6.202 1.00 95.50 86 ILE A CA 1
ATOM 720 C C . ILE A 1 86 ? -1.766 1.705 6.720 1.00 95.50 86 ILE A C 1
ATOM 722 O O . ILE A 1 86 ? -2.607 2.603 6.713 1.00 95.50 86 ILE A O 1
ATOM 726 N N . ILE A 1 87 ? -2.037 0.494 7.216 1.00 93.81 87 ILE A N 1
ATOM 727 C CA . ILE A 1 87 ? -3.352 0.135 7.769 1.00 93.81 87 ILE A CA 1
ATOM 728 C C . ILE A 1 87 ? -3.712 1.045 8.949 1.00 93.81 87 ILE A C 1
ATOM 730 O O . ILE A 1 87 ? -4.825 1.573 9.005 1.00 93.81 87 ILE A O 1
ATOM 734 N N . ILE A 1 88 ? -2.767 1.280 9.864 1.00 94.56 88 ILE A N 1
ATOM 735 C CA . ILE A 1 88 ? -2.970 2.166 11.016 1.00 94.56 88 ILE A CA 1
ATOM 736 C C . ILE A 1 88 ? -3.282 3.600 10.559 1.00 94.56 88 ILE A C 1
ATOM 738 O O . ILE A 1 88 ? -4.186 4.235 11.110 1.00 94.56 88 ILE A O 1
ATOM 742 N N . ILE A 1 89 ? -2.564 4.110 9.552 1.00 94.50 89 ILE A N 1
ATOM 743 C CA . ILE A 1 89 ? -2.818 5.433 8.964 1.00 94.50 89 ILE A CA 1
ATOM 744 C C . ILE A 1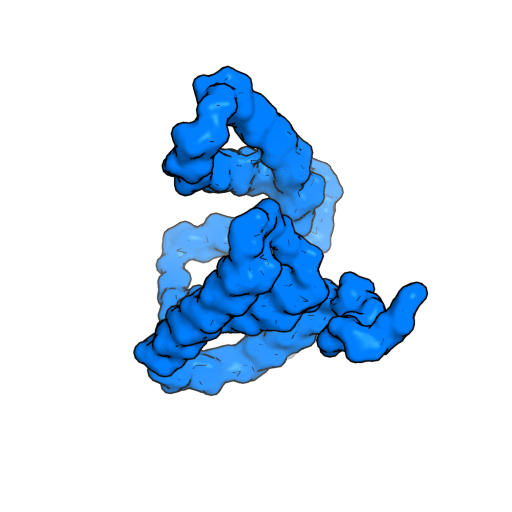 89 ? -4.226 5.481 8.361 1.00 94.50 89 ILE A C 1
ATOM 746 O O . ILE A 1 89 ? -4.992 6.390 8.678 1.00 94.50 89 ILE A O 1
ATOM 750 N N . ILE A 1 90 ? -4.599 4.486 7.549 1.00 91.19 90 ILE A N 1
ATOM 751 C CA . ILE A 1 90 ? -5.909 4.413 6.888 1.00 91.19 90 ILE A CA 1
ATOM 752 C C . ILE A 1 90 ? -7.049 4.384 7.913 1.00 91.19 90 ILE A C 1
ATOM 754 O O . ILE A 1 90 ? -8.046 5.079 7.737 1.00 91.19 90 ILE A O 1
ATOM 758 N N . TRP A 1 91 ? -6.914 3.647 9.017 1.00 88.88 91 TRP A N 1
ATOM 759 C CA . TRP A 1 91 ? -7.951 3.577 10.058 1.00 88.88 91 TRP A CA 1
ATOM 760 C C . TRP A 1 91 ? -8.211 4.871 10.811 1.00 88.88 91 TRP A C 1
ATOM 762 O O . TRP A 1 91 ? -9.264 5.017 11.438 1.00 88.88 91 TRP A O 1
ATOM 772 N N . LYS A 1 92 ? -7.262 5.799 10.774 1.00 88.38 92 LYS A N 1
ATOM 773 C CA . LYS A 1 92 ? -7.419 7.124 11.371 1.00 88.38 92 LYS A CA 1
ATOM 774 C C . LYS A 1 92 ? -8.132 8.099 10.439 1.00 88.38 92 LYS A C 1
ATOM 776 O O . LYS A 1 92 ? -8.551 9.160 10.896 1.00 88.38 92 LYS A O 1
ATOM 781 N N . ILE A 1 93 ? -8.305 7.744 9.167 1.00 89.06 93 ILE A N 1
ATOM 782 C CA . ILE A 1 93 ? -9.033 8.554 8.195 1.00 89.06 93 ILE A CA 1
ATOM 783 C C . ILE A 1 93 ? -10.534 8.265 8.347 1.00 89.06 93 ILE A C 1
ATOM 785 O O . ILE A 1 93 ? -10.958 7.113 8.215 1.00 89.06 93 ILE A O 1
ATOM 789 N N . PRO A 1 94 ? -11.371 9.283 8.618 1.00 88.00 94 PRO A N 1
ATOM 790 C CA . PRO A 1 94 ? -12.809 9.081 8.705 1.00 88.00 94 PRO A CA 1
ATOM 791 C C . PRO A 1 94 ? -13.363 8.650 7.344 1.00 88.00 94 PRO A C 1
ATOM 793 O O . PRO A 1 94 ? -13.138 9.306 6.328 1.00 88.00 94 PRO A O 1
ATOM 796 N N . VAL A 1 95 ? -14.128 7.557 7.326 1.00 87.94 95 VAL A N 1
ATOM 797 C CA . VAL A 1 95 ? -14.765 7.061 6.101 1.00 87.94 95 VAL A CA 1
ATOM 798 C C . VAL A 1 95 ? -16.023 7.886 5.812 1.00 87.94 95 VAL A C 1
ATOM 800 O O . VAL A 1 95 ? -16.981 7.832 6.594 1.00 87.94 95 VAL A O 1
ATOM 803 N N . PRO A 1 96 ? -16.080 8.632 4.695 1.00 91.31 96 PRO A N 1
ATOM 804 C CA . PRO A 1 96 ? -17.245 9.443 4.387 1.00 91.31 96 PRO A CA 1
ATOM 805 C C . PRO A 1 96 ? -18.457 8.566 4.043 1.00 91.31 96 PRO A C 1
ATOM 807 O O . PRO A 1 96 ? -18.339 7.525 3.400 1.00 91.31 96 PRO A O 1
ATOM 810 N N . LYS A 1 97 ? -19.662 9.001 4.438 1.00 90.62 97 LYS A N 1
ATOM 811 C CA . LYS A 1 97 ? -20.902 8.211 4.273 1.00 90.62 97 LYS A CA 1
ATOM 812 C C . LYS A 1 97 ? -21.169 7.790 2.823 1.00 90.62 97 LYS A C 1
ATOM 814 O O . LYS A 1 97 ? -21.663 6.689 2.591 1.00 90.62 97 LYS A O 1
ATOM 819 N N . TRP A 1 98 ? -20.823 8.639 1.855 1.00 91.06 98 TRP A N 1
ATOM 820 C CA . TRP A 1 98 ? -21.039 8.366 0.433 1.00 91.06 98 TRP A CA 1
ATOM 821 C C . TRP A 1 98 ? -20.178 7.205 -0.094 1.00 91.06 98 TRP A C 1
ATOM 823 O O . TRP A 1 98 ? -20.627 6.480 -0.979 1.00 91.06 98 TRP A O 1
ATOM 833 N N . SER A 1 99 ? -18.986 6.970 0.471 1.00 90.88 99 SER A N 1
ATOM 834 C CA . SER A 1 99 ? -18.077 5.915 0.002 1.00 90.88 99 SER A CA 1
ATOM 835 C C . SER A 1 99 ? -18.345 4.555 0.648 1.00 90.88 99 SER A C 1
ATOM 837 O O . SER A 1 99 ? -17.901 3.536 0.128 1.00 90.88 99 SER A O 1
ATOM 839 N N . GLN A 1 100 ? -19.120 4.493 1.737 1.00 89.56 100 GLN A N 1
ATOM 840 C CA . GLN A 1 100 ? -19.354 3.250 2.485 1.00 89.56 100 GLN A CA 1
ATOM 841 C C . GLN A 1 100 ? -19.980 2.142 1.628 1.00 89.56 100 GLN A C 1
ATOM 843 O O . GLN A 1 100 ? -19.587 0.982 1.734 1.00 89.56 100 GLN A O 1
ATOM 848 N N . ARG A 1 101 ? -20.936 2.486 0.753 1.00 88.19 101 ARG A N 1
ATOM 849 C CA . ARG A 1 101 ? -21.561 1.510 -0.160 1.00 88.19 101 ARG A CA 1
ATOM 850 C C . ARG A 1 101 ? -20.550 0.955 -1.163 1.00 88.19 101 ARG A C 1
ATOM 852 O O . ARG A 1 101 ? -20.525 -0.252 -1.389 1.00 88.19 101 ARG A O 1
ATOM 859 N N . LEU A 1 102 ? -19.711 1.830 -1.717 1.00 87.69 102 LEU A N 1
ATOM 860 C CA . LEU A 1 102 ? -18.662 1.461 -2.663 1.00 87.69 102 LEU A CA 1
ATOM 861 C C . LEU A 1 102 ? -17.617 0.563 -1.994 1.00 87.69 102 LEU A C 1
ATOM 863 O O . LEU A 1 102 ? -17.340 -0.523 -2.490 1.00 87.69 102 LEU A O 1
ATOM 867 N N . LEU A 1 103 ? -17.103 0.975 -0.834 1.00 89.12 103 LEU A N 1
ATOM 868 C CA . LEU A 1 103 ? -16.124 0.212 -0.060 1.00 89.12 103 LEU A CA 1
ATOM 869 C C . LEU A 1 103 ? -16.667 -1.158 0.350 1.00 89.12 103 LEU A C 1
ATOM 871 O O . LEU A 1 103 ? -15.953 -2.150 0.250 1.00 89.12 103 LEU A O 1
ATOM 875 N N . LYS A 1 104 ? -17.944 -1.243 0.742 1.00 87.81 104 LYS A N 1
ATOM 876 C CA . LYS A 1 104 ? -18.594 -2.524 1.038 1.00 87.81 104 LYS A CA 1
ATOM 877 C C . LYS A 1 104 ? -18.661 -3.423 -0.197 1.00 87.81 104 LYS A C 1
ATOM 879 O O . LYS A 1 104 ? -18.346 -4.602 -0.088 1.00 87.81 104 LYS A O 1
ATOM 884 N N . SER A 1 105 ? -19.029 -2.876 -1.358 1.00 84.62 105 SER A N 1
ATOM 885 C CA . SER A 1 105 ? -19.058 -3.629 -2.619 1.00 84.62 105 SER A CA 1
ATOM 886 C C . SER A 1 105 ? -17.669 -4.137 -3.011 1.00 84.62 105 SER A C 1
ATOM 888 O O . SER A 1 105 ? -17.520 -5.310 -3.350 1.00 84.62 105 SER A O 1
ATOM 890 N N . LEU A 1 106 ? -16.651 -3.274 -2.932 1.00 87.81 106 LEU A N 1
ATOM 891 C CA . LEU A 1 106 ? -15.260 -3.631 -3.214 1.00 87.81 106 LEU A CA 1
ATOM 892 C C . LEU A 1 106 ? -14.757 -4.708 -2.252 1.00 87.81 106 LEU A C 1
ATOM 894 O O . LEU A 1 106 ? -14.175 -5.688 -2.699 1.00 87.81 106 LEU A O 1
ATOM 898 N N . SER A 1 107 ? -15.045 -4.568 -0.955 1.00 87.31 107 SER A N 1
ATOM 899 C CA . SER A 1 107 ? -14.662 -5.536 0.077 1.00 87.31 107 SER A CA 1
ATOM 900 C C . SER A 1 107 ? -15.272 -6.918 -0.164 1.00 87.31 107 SER A C 1
ATOM 902 O O . SER A 1 107 ? -14.584 -7.925 -0.027 1.00 87.31 107 SER A O 1
ATOM 904 N N . THR A 1 108 ? -16.541 -6.992 -0.579 1.00 85.69 108 THR A N 1
ATOM 905 C CA . THR A 1 108 ? -17.180 -8.283 -0.891 1.00 85.69 108 THR A CA 1
ATOM 906 C C . THR A 1 108 ? -16.645 -8.938 -2.162 1.00 85.69 108 THR A C 1
ATOM 908 O O . THR A 1 108 ? -16.775 -10.148 -2.316 1.00 85.69 108 THR A O 1
ATOM 911 N N . ALA A 1 109 ? -16.057 -8.153 -3.066 1.00 87.12 109 ALA A N 1
ATOM 912 C CA . ALA A 1 109 ? -15.524 -8.625 -4.337 1.00 87.12 109 ALA A CA 1
ATOM 913 C C . ALA A 1 109 ? -13.994 -8.764 -4.335 1.00 87.12 109 ALA A C 1
ATOM 915 O O . ALA A 1 109 ? -13.445 -9.194 -5.342 1.00 87.12 109 ALA A O 1
ATOM 916 N N . THR A 1 110 ? -13.293 -8.432 -3.241 1.00 88.38 110 THR A N 1
ATOM 917 C CA . THR A 1 110 ? -11.821 -8.341 -3.209 1.00 88.38 110 THR A CA 1
ATOM 918 C C . THR A 1 110 ? -11.132 -9.602 -3.724 1.00 88.38 110 THR A C 1
ATOM 920 O O . THR A 1 110 ? -10.193 -9.490 -4.504 1.00 88.38 110 THR A O 1
ATOM 923 N N . LEU A 1 111 ? -11.620 -10.794 -3.363 1.00 85.44 111 LEU A N 1
ATOM 924 C CA . LEU A 1 111 ? -11.054 -12.050 -3.863 1.00 85.44 111 LEU A CA 1
ATOM 925 C C . LEU A 1 111 ? -11.234 -12.201 -5.379 1.00 85.44 111 LEU A C 1
ATOM 927 O O . LEU A 1 111 ? -10.296 -12.566 -6.077 1.00 85.44 111 LEU A O 1
ATOM 931 N N . SER A 1 112 ? -12.427 -11.909 -5.899 1.00 89.06 112 SER A N 1
ATOM 932 C CA . SER A 1 112 ? -12.700 -11.986 -7.338 1.00 89.06 112 SER A CA 1
ATOM 933 C C . SER A 1 112 ? -11.881 -10.955 -8.116 1.00 89.06 112 SER A C 1
ATOM 935 O O . SER A 1 112 ? -11.358 -11.272 -9.177 1.00 89.06 112 SER A O 1
ATOM 937 N N . ILE A 1 113 ? -11.729 -9.747 -7.565 1.00 91.25 113 ILE A N 1
ATOM 938 C CA . ILE A 1 113 ? -10.875 -8.692 -8.122 1.00 91.25 113 ILE A CA 1
ATOM 939 C C . ILE A 1 113 ? -9.421 -9.165 -8.165 1.00 91.25 113 ILE A C 1
ATOM 941 O O . ILE A 1 113 ? 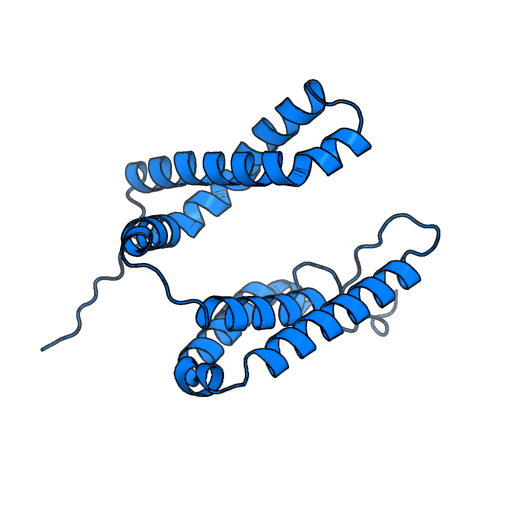-8.793 -9.030 -9.203 1.00 91.25 113 ILE A O 1
ATOM 945 N N . TYR A 1 114 ? -8.911 -9.762 -7.086 1.00 88.62 114 TYR A N 1
ATOM 946 C CA . TYR A 1 114 ? -7.549 -10.300 -7.023 1.00 88.62 114 TYR A CA 1
ATOM 947 C C . TYR A 1 114 ? -7.303 -11.420 -8.044 1.00 88.62 114 TYR A C 1
ATOM 949 O O . TYR A 1 114 ? -6.288 -11.423 -8.727 1.00 88.62 114 TYR A O 1
ATOM 957 N N . LEU A 1 115 ? -8.238 -12.362 -8.190 1.00 88.12 115 LEU A N 1
ATOM 958 C CA . LEU A 1 115 ? -8.083 -13.462 -9.150 1.00 88.12 115 LEU A CA 1
ATOM 959 C C . LEU A 1 115 ? -8.090 -12.979 -10.606 1.00 88.12 115 LEU A C 1
ATOM 961 O O . LEU A 1 115 ? -7.451 -13.586 -11.459 1.00 88.12 115 LEU A O 1
ATOM 965 N N . ILE A 1 116 ? -8.828 -11.906 -10.895 1.00 90.56 116 ILE A N 1
ATOM 966 C CA . ILE A 1 116 ? -8.955 -11.345 -12.245 1.00 90.56 116 ILE A CA 1
ATOM 967 C C . ILE A 1 116 ? -7.909 -10.257 -12.515 1.00 90.56 116 ILE A C 1
ATOM 969 O O . ILE A 1 116 ? -7.661 -9.950 -13.680 1.00 90.56 116 ILE A O 1
ATOM 973 N N . SER A 1 117 ? -7.276 -9.688 -11.483 1.00 92.25 117 SER A N 1
ATOM 974 C CA . SER A 1 117 ? -6.386 -8.538 -11.652 1.00 92.25 117 SER A CA 1
ATOM 975 C C . SER A 1 117 ? -5.226 -8.844 -12.585 1.00 92.25 117 SER A C 1
ATOM 977 O O . SER A 1 117 ? -4.943 -8.024 -13.445 1.00 92.25 117 SER A O 1
ATOM 979 N N . ASP A 1 118 ? -4.636 -10.040 -12.501 1.00 91.94 118 ASP A N 1
ATOM 980 C CA . ASP A 1 118 ? -3.551 -10.445 -13.405 1.00 91.94 118 ASP A CA 1
ATOM 981 C C . ASP A 1 118 ? -3.988 -10.425 -14.879 1.00 91.94 118 ASP A C 1
ATOM 983 O O . ASP A 1 118 ? -3.301 -9.872 -15.736 1.00 91.94 118 ASP A O 1
ATOM 987 N N . LEU A 1 119 ? -5.192 -10.928 -15.175 1.00 91.50 119 LEU A N 1
ATOM 988 C CA . LEU A 1 119 ? -5.749 -10.891 -16.525 1.00 91.50 119 LEU A CA 1
ATOM 989 C C . LEU A 1 119 ? -5.905 -9.446 -17.012 1.00 91.50 119 LEU A C 1
ATOM 991 O O . LEU A 1 119 ? -5.477 -9.107 -18.114 1.00 91.50 119 LEU A O 1
ATOM 995 N N . THR A 1 120 ? -6.520 -8.581 -16.203 1.00 93.56 120 THR A N 1
ATOM 996 C CA . THR A 1 120 ? -6.727 -7.177 -16.584 1.00 93.56 120 THR A CA 1
ATOM 997 C C . THR A 1 120 ? -5.422 -6.397 -16.679 1.00 93.56 120 THR A C 1
ATOM 999 O O . THR A 1 120 ? -5.295 -5.545 -17.556 1.00 93.56 120 THR A O 1
ATOM 1002 N N . ASP A 1 121 ? -4.442 -6.715 -15.838 1.00 93.50 121 ASP A N 1
ATOM 1003 C CA . ASP A 1 121 ? -3.117 -6.108 -15.845 1.00 93.50 121 ASP A CA 1
ATOM 1004 C C . ASP A 1 121 ? -2.404 -6.430 -17.161 1.00 93.50 121 ASP A C 1
ATOM 1006 O O . ASP A 1 121 ? -1.917 -5.517 -17.829 1.00 93.50 121 ASP A O 1
ATOM 1010 N N . GLN A 1 122 ? -2.426 -7.689 -17.609 1.00 94.06 122 GLN A N 1
ATOM 1011 C CA . GLN A 1 122 ? -1.845 -8.076 -18.899 1.00 94.06 122 GLN A CA 1
ATOM 1012 C C . GLN A 1 122 ? -2.427 -7.264 -20.069 1.00 94.06 122 GLN A C 1
ATOM 1014 O O . GLN A 1 122 ? -1.675 -6.806 -20.933 1.00 94.06 122 GLN A O 1
ATOM 1019 N N . PHE A 1 123 ? -3.741 -7.011 -20.076 1.00 95.00 123 PHE A N 1
ATOM 1020 C CA . PHE A 1 123 ? -4.375 -6.175 -21.100 1.00 95.00 123 PHE A CA 1
ATOM 1021 C C . PHE A 1 123 ? -3.996 -4.696 -20.980 1.00 95.00 123 PHE A C 1
ATOM 1023 O O . PHE A 1 123 ? -3.583 -4.087 -21.968 1.00 95.00 123 PHE A O 1
ATOM 1030 N N . VAL A 1 124 ? -4.127 -4.106 -19.789 1.00 95.19 124 VAL A N 1
ATOM 1031 C CA . VAL A 1 124 ? -3.904 -2.667 -19.583 1.00 95.19 124 VAL A CA 1
ATOM 1032 C C . VAL A 1 124 ? -2.430 -2.316 -19.773 1.00 95.19 124 VAL A C 1
ATOM 1034 O O . VAL A 1 124 ? -2.108 -1.427 -20.563 1.00 95.19 124 VAL A O 1
ATOM 1037 N N . TYR A 1 125 ? -1.513 -3.035 -19.123 1.00 93.25 125 TYR A N 1
ATOM 1038 C CA . TYR A 1 125 ? -0.080 -2.810 -19.313 1.00 93.25 125 TYR A CA 1
ATOM 1039 C C . TYR A 1 125 ? 0.370 -3.171 -20.730 1.00 93.25 125 TYR A C 1
ATOM 1041 O O . TYR A 1 125 ? 1.252 -2.497 -21.265 1.00 93.25 125 TYR A O 1
ATOM 1049 N N . GLY A 1 126 ? -0.245 -4.177 -21.364 1.00 94.25 126 GLY A N 1
ATOM 1050 C CA . GLY A 1 126 ? -0.014 -4.509 -22.769 1.00 94.25 126 GLY A CA 1
ATOM 1051 C C . GLY A 1 126 ? -0.351 -3.343 -23.701 1.00 94.25 126 GLY A C 1
ATOM 1052 O O . GLY A 1 126 ? 0.492 -2.937 -24.499 1.00 94.25 126 GLY A O 1
ATOM 1053 N N . PHE A 1 127 ? -1.533 -2.745 -23.536 1.00 94.56 127 PHE A N 1
ATOM 1054 C CA . PHE A 1 127 ? -1.963 -1.564 -24.286 1.00 94.56 127 PHE A CA 1
ATOM 1055 C C . PHE A 1 127 ? -0.999 -0.384 -24.096 1.00 94.56 127 PHE A C 1
ATOM 1057 O O . PHE A 1 127 ? -0.451 0.136 -25.064 1.00 94.56 127 PHE A O 1
ATOM 1064 N N . PHE A 1 128 ? -0.696 -0.010 -22.849 1.00 93.88 128 PHE A N 1
ATOM 1065 C CA . PHE A 1 128 ? 0.209 1.115 -22.580 1.00 93.88 128 PHE A CA 1
ATOM 1066 C C . PHE A 1 128 ? 1.658 0.850 -22.995 1.00 93.88 128 PHE A C 1
ATOM 1068 O O . PHE A 1 128 ? 2.402 1.795 -23.244 1.00 93.88 128 PHE A O 1
ATOM 1075 N N . LYS A 1 129 ? 2.086 -0.412 -23.088 1.00 94.12 129 LYS A N 1
ATOM 1076 C CA . LYS A 1 129 ? 3.400 -0.766 -23.636 1.00 94.12 129 LYS A CA 1
ATOM 1077 C C . LYS A 1 129 ? 3.479 -0.522 -25.145 1.00 94.12 129 LYS A C 1
ATOM 1079 O O . LYS A 1 129 ? 4.567 -0.205 -25.620 1.00 94.12 129 LYS A O 1
ATOM 1084 N N . LEU A 1 130 ? 2.367 -0.664 -25.867 1.00 94.06 130 LEU A N 1
ATOM 1085 C CA . LEU A 1 130 ? 2.280 -0.359 -27.297 1.00 94.06 130 LEU A CA 1
ATOM 1086 C C . LEU A 1 130 ? 2.169 1.151 -27.543 1.00 94.06 130 LEU A C 1
ATOM 1088 O O . LEU A 1 130 ? 2.911 1.683 -28.362 1.00 94.06 130 LEU A O 1
ATOM 1092 N N . GLU A 1 131 ? 1.307 1.839 -26.791 1.00 94.88 131 GLU A N 1
ATOM 1093 C CA . GLU A 1 131 ? 1.068 3.284 -26.949 1.00 94.88 131 GLU A CA 1
ATOM 1094 C C . GLU A 1 131 ? 2.208 4.154 -26.403 1.00 94.88 131 GLU A C 1
ATOM 1096 O O . GLU A 1 131 ? 2.506 5.219 -26.940 1.00 94.88 131 GLU A O 1
ATOM 1101 N N . ILE A 1 132 ? 2.880 3.701 -25.339 1.00 93.19 132 ILE A N 1
ATOM 1102 C CA . ILE A 1 132 ? 4.017 4.390 -24.718 1.00 93.19 132 ILE A CA 1
ATOM 1103 C C . ILE A 1 132 ? 5.221 3.431 -24.694 1.00 93.19 132 ILE A C 1
ATOM 1105 O O . ILE A 1 132 ? 5.524 2.818 -23.659 1.00 93.19 132 ILE A O 1
ATOM 1109 N N . PRO A 1 133 ? 5.943 3.283 -25.826 1.00 90.06 133 PRO A N 1
ATOM 1110 C CA . PRO A 1 133 ? 7.083 2.369 -25.915 1.00 90.06 133 PRO A CA 1
ATOM 1111 C C . PRO A 1 133 ? 8.248 2.780 -25.007 1.00 90.06 133 PRO A C 1
ATOM 1113 O O . PRO A 1 133 ? 8.994 1.929 -24.516 1.00 90.06 133 PRO A O 1
ATOM 1116 N N . ASN A 1 134 ? 8.411 4.086 -24.768 1.00 94.12 134 ASN A N 1
ATOM 1117 C CA . ASN A 1 134 ? 9.470 4.617 -23.920 1.00 94.12 134 ASN A CA 1
ATOM 1118 C C . ASN A 1 134 ? 9.196 4.313 -22.436 1.00 94.12 134 ASN A C 1
ATOM 1120 O O . ASN A 1 134 ? 8.193 4.746 -21.866 1.00 94.12 134 ASN A O 1
ATOM 1124 N N . LEU A 1 135 ? 10.127 3.605 -21.789 1.00 89.31 135 LEU A N 1
ATOM 1125 C CA . LEU A 1 135 ? 9.992 3.189 -20.392 1.00 89.31 135 LEU A CA 1
ATOM 1126 C C . LEU A 1 135 ? 9.850 4.375 -19.428 1.00 89.31 135 LEU A C 1
ATOM 1128 O O . LEU A 1 135 ? 8.993 4.333 -18.551 1.00 89.31 135 LEU A O 1
ATOM 1132 N N . SER A 1 136 ? 10.655 5.426 -19.584 1.00 91.81 136 SER A N 1
ATOM 1133 C CA . SER A 1 136 ? 10.642 6.582 -18.680 1.00 91.81 136 SER A CA 1
ATOM 1134 C C . SER A 1 136 ? 9.300 7.310 -18.722 1.00 91.81 136 SER A C 1
ATOM 1136 O O . SER A 1 136 ? 8.730 7.612 -17.675 1.00 91.81 136 SER A O 1
ATOM 1138 N N . GLN A 1 137 ? 8.750 7.518 -19.921 1.00 92.94 137 GLN A N 1
ATOM 1139 C CA . GLN A 1 137 ? 7.417 8.102 -20.089 1.00 92.94 137 GLN A CA 1
ATOM 1140 C C . GLN A 1 137 ? 6.327 7.200 -19.502 1.00 92.94 137 GLN A C 1
ATOM 1142 O O . GLN A 1 137 ? 5.404 7.689 -18.854 1.00 92.94 137 GLN A O 1
ATOM 1147 N N . ARG A 1 138 ? 6.455 5.877 -19.655 1.00 93.31 138 ARG A N 1
ATOM 1148 C CA . ARG A 1 138 ? 5.502 4.925 -19.076 1.00 93.31 138 ARG A CA 1
ATOM 1149 C C . ARG A 1 138 ? 5.535 4.916 -17.547 1.00 93.31 138 ARG A C 1
ATOM 1151 O O . ARG A 1 138 ? 4.482 4.838 -16.925 1.00 93.31 138 ARG A O 1
ATOM 1158 N N . VAL A 1 139 ? 6.716 5.041 -16.937 1.00 91.06 139 VAL A N 1
ATOM 1159 C CA . VAL A 1 139 ? 6.859 5.187 -15.478 1.00 91.06 139 VAL A CA 1
ATOM 1160 C C . VAL A 1 139 ? 6.202 6.483 -15.001 1.00 91.06 139 VAL A C 1
ATOM 1162 O O . VAL A 1 139 ? 5.451 6.460 -14.029 1.00 91.06 139 VAL A O 1
ATOM 1165 N N . MET A 1 140 ? 6.397 7.594 -15.720 1.00 93.62 140 MET A N 1
ATOM 1166 C CA . MET A 1 140 ? 5.720 8.864 -15.420 1.00 93.62 140 MET A CA 1
ATOM 1167 C C . MET A 1 140 ? 4.194 8.773 -15.566 1.00 93.62 140 MET A C 1
ATOM 1169 O O . MET A 1 140 ? 3.474 9.414 -14.806 1.00 93.62 140 MET A O 1
ATOM 1173 N N . ALA A 1 141 ? 3.696 7.954 -16.497 1.00 93.19 141 ALA A N 1
ATOM 1174 C CA . ALA A 1 141 ? 2.271 7.667 -16.666 1.00 93.19 141 ALA A CA 1
ATOM 1175 C C . ALA A 1 141 ? 1.716 6.665 -15.632 1.00 93.19 141 ALA A C 1
ATOM 1177 O O . ALA A 1 141 ? 0.500 6.492 -15.540 1.00 93.19 141 ALA A O 1
ATOM 1178 N N . GLY A 1 142 ? 2.570 6.028 -14.823 1.00 91.75 142 GLY A N 1
ATOM 1179 C CA . GLY A 1 142 ? 2.191 5.048 -13.799 1.00 91.75 142 GLY A CA 1
ATOM 1180 C C . GLY A 1 142 ? 1.022 5.478 -12.898 1.00 91.75 142 GLY A C 1
ATOM 1181 O O . GLY A 1 142 ? 0.080 4.696 -12.752 1.00 91.75 142 GLY A O 1
ATOM 1182 N N . PRO A 1 143 ? 0.991 6.718 -12.366 1.00 94.38 143 PRO A N 1
ATOM 1183 C CA . PRO A 1 143 ? -0.131 7.223 -11.570 1.00 94.38 143 PRO A CA 1
ATOM 1184 C C . PRO A 1 143 ? -1.491 7.227 -12.284 1.00 94.38 143 PRO A C 1
ATOM 1186 O O . PRO A 1 143 ? -2.514 7.275 -11.609 1.00 94.38 143 PRO A O 1
ATOM 1189 N N . MET A 1 144 ? -1.526 7.169 -13.619 1.00 93.56 144 MET A N 1
ATOM 1190 C CA . MET A 1 144 ? -2.748 6.992 -14.413 1.00 93.56 144 MET A CA 1
ATOM 1191 C C . MET A 1 144 ? -3.001 5.515 -14.742 1.00 93.56 144 MET A C 1
ATOM 1193 O O . MET A 1 144 ? -4.130 5.042 -14.615 1.00 93.56 144 MET A O 1
ATOM 1197 N N . ILE A 1 145 ? -1.959 4.780 -15.142 1.00 94.38 145 ILE A N 1
ATOM 1198 C CA . ILE A 1 145 ? -2.067 3.374 -15.559 1.00 94.38 145 ILE A CA 1
ATOM 1199 C C . ILE A 1 145 ? -2.564 2.498 -14.402 1.00 94.38 145 ILE A C 1
ATOM 1201 O O . ILE A 1 145 ? -3.457 1.675 -14.594 1.00 94.38 145 ILE A O 1
ATOM 1205 N N . ILE A 1 146 ? -2.038 2.709 -13.191 1.00 93.62 146 ILE A N 1
ATOM 1206 C CA . ILE A 1 146 ? -2.363 1.896 -12.010 1.00 93.62 146 ILE A CA 1
ATOM 1207 C C . ILE A 1 146 ? -3.858 2.000 -11.643 1.00 93.62 146 ILE A C 1
ATOM 1209 O O . ILE A 1 146 ? -4.506 0.958 -11.521 1.00 93.62 146 ILE A O 1
ATOM 1213 N N . PRO A 1 147 ? -4.468 3.201 -11.518 1.00 94.56 147 PRO A N 1
ATOM 1214 C CA . PRO A 1 147 ? -5.912 3.308 -11.319 1.00 94.56 147 PRO A CA 1
ATOM 1215 C C . PRO A 1 147 ? -6.749 2.686 -12.437 1.00 94.56 147 PRO A C 1
ATOM 1217 O O . PRO A 1 147 ? -7.804 2.127 -12.145 1.00 94.56 147 PRO A O 1
ATOM 1220 N N . VAL A 1 148 ? -6.314 2.771 -13.699 1.00 95.12 148 VAL A N 1
ATOM 1221 C CA . VAL A 1 148 ? -7.033 2.163 -14.834 1.00 95.12 148 VAL A CA 1
ATOM 1222 C C . VAL A 1 148 ? -7.019 0.639 -14.733 1.00 95.12 148 VAL A C 1
ATOM 1224 O O . VAL A 1 148 ? -8.073 0.013 -14.866 1.00 95.12 148 VAL A O 1
ATOM 1227 N N . ALA A 1 149 ? -5.860 0.051 -14.437 1.00 95.12 149 ALA A N 1
ATOM 1228 C CA . ALA A 1 149 ? -5.709 -1.383 -14.218 1.00 95.12 149 ALA A CA 1
ATOM 1229 C C . ALA A 1 149 ? -6.602 -1.862 -13.061 1.00 95.12 149 ALA A C 1
ATOM 1231 O O . ALA A 1 149 ? -7.472 -2.715 -13.251 1.00 95.12 149 ALA A O 1
ATOM 1232 N N . PHE A 1 150 ? -6.511 -1.200 -11.902 1.00 94.25 150 PHE A N 1
ATOM 1233 C CA . PHE A 1 150 ? -7.347 -1.511 -10.743 1.00 94.25 150 PHE A CA 1
ATOM 1234 C C . PHE A 1 150 ? -8.847 -1.342 -11.019 1.00 94.25 150 PHE A C 1
ATOM 1236 O O . PHE A 1 150 ? -9.643 -2.197 -10.637 1.00 94.25 150 PHE A O 1
ATOM 1243 N N . SER A 1 151 ? -9.261 -0.262 -11.689 1.00 94.00 151 SER A N 1
ATOM 1244 C CA . SER A 1 151 ? -10.677 -0.020 -12.003 1.00 94.00 151 SER A CA 1
ATOM 1245 C C . SER A 1 151 ? -11.225 -1.080 -12.955 1.00 94.00 151 SER A C 1
ATOM 1247 O O . SER A 1 151 ? -12.358 -1.529 -12.786 1.00 94.00 151 SER A O 1
ATOM 1249 N N . SER A 1 152 ? -10.411 -1.522 -13.915 1.00 94.38 152 SER A N 1
ATOM 1250 C CA . SER A 1 152 ? -10.756 -2.605 -14.840 1.00 94.38 152 SER A CA 1
ATOM 1251 C C . SER A 1 152 ? -10.932 -3.926 -14.088 1.00 94.38 152 SER A C 1
ATOM 1253 O O . SER A 1 152 ? -11.976 -4.568 -14.216 1.00 94.38 152 SER A O 1
ATOM 1255 N N . ALA A 1 153 ? -9.976 -4.280 -13.222 1.00 95.06 153 ALA A N 1
ATOM 1256 C CA . ALA A 1 153 ? -10.066 -5.448 -12.346 1.00 95.06 153 ALA A CA 1
ATOM 1257 C C . ALA A 1 153 ? -11.303 -5.387 -11.437 1.00 95.06 153 ALA A C 1
ATOM 1259 O O . ALA A 1 153 ? -12.029 -6.370 -11.290 1.00 95.06 153 ALA A O 1
ATOM 1260 N N . ALA A 1 154 ? -11.583 -4.218 -10.855 1.00 92.75 154 ALA A N 1
ATOM 1261 C CA . ALA A 1 154 ? -12.729 -3.997 -9.983 1.00 92.75 154 ALA A CA 1
ATOM 1262 C C . ALA A 1 154 ? -14.059 -4.201 -10.720 1.00 92.75 154 ALA A C 1
ATOM 1264 O O . ALA A 1 154 ? -14.944 -4.893 -10.213 1.00 92.75 154 ALA A O 1
ATOM 1265 N N . LEU A 1 155 ? -14.198 -3.639 -11.924 1.00 92.31 155 LEU A N 1
ATOM 1266 C CA . LEU A 1 155 ? -15.402 -3.771 -12.744 1.00 92.31 155 LEU A CA 1
ATOM 1267 C C . LEU A 1 155 ? -15.656 -5.228 -13.136 1.00 92.31 155 LEU A C 1
ATOM 1269 O O . LEU A 1 155 ? -16.742 -5.754 -12.877 1.00 92.31 155 LEU A O 1
ATOM 1273 N N . VAL A 1 156 ? -14.652 -5.897 -13.707 1.00 92.06 156 VAL A N 1
ATOM 1274 C CA . VAL A 1 156 ? -14.780 -7.292 -14.152 1.00 92.06 156 VAL A CA 1
ATOM 1275 C C . VAL A 1 156 ? -14.962 -8.224 -12.953 1.00 92.06 156 VAL A C 1
ATOM 1277 O O . VAL A 1 156 ? -15.858 -9.067 -12.958 1.00 92.06 156 VAL A O 1
ATOM 1280 N N . GLY A 1 157 ? -14.194 -8.027 -11.880 1.00 91.00 157 GLY A N 1
ATOM 1281 C CA . GLY A 1 157 ? -14.275 -8.825 -10.658 1.00 91.00 157 GLY A CA 1
ATOM 1282 C C . GLY A 1 157 ? -15.640 -8.762 -9.978 1.00 91.00 157 GLY A C 1
ATOM 1283 O O . GLY A 1 157 ? -16.173 -9.795 -9.573 1.00 91.00 157 GLY A O 1
ATOM 1284 N N . ILE A 1 158 ? -16.257 -7.577 -9.906 1.00 89.56 158 ILE A N 1
ATOM 1285 C CA . ILE A 1 158 ? -17.612 -7.420 -9.357 1.00 89.56 158 ILE A CA 1
ATOM 1286 C C . ILE A 1 158 ? -18.656 -8.118 -10.243 1.00 89.56 158 ILE A C 1
ATOM 1288 O O . ILE A 1 158 ? -19.592 -8.723 -9.715 1.00 89.56 158 ILE A O 1
ATOM 1292 N N . LEU A 1 159 ? -18.523 -8.047 -11.571 1.00 88.69 159 LEU A N 1
ATOM 1293 C CA . LEU A 1 159 ? -19.437 -8.721 -12.500 1.00 88.69 159 LEU A CA 1
ATOM 1294 C C . LEU A 1 159 ? -19.337 -10.244 -12.376 1.00 88.69 159 LEU A C 1
ATOM 1296 O O . LEU A 1 159 ? -20.351 -10.912 -12.183 1.00 88.69 159 LEU A O 1
ATOM 1300 N N . VAL A 1 160 ? -18.119 -10.784 -12.409 1.00 87.31 160 VAL A N 1
ATOM 1301 C CA . VAL A 1 160 ? -17.873 -12.227 -12.294 1.00 87.31 160 VAL A CA 1
ATOM 1302 C C . VAL A 1 160 ? -18.321 -12.755 -10.933 1.00 87.31 160 VAL A C 1
ATOM 1304 O O . VAL A 1 160 ? -19.009 -13.772 -10.872 1.00 87.31 160 VAL A O 1
ATOM 1307 N N . GLY A 1 161 ? -18.020 -12.039 -9.846 1.00 83.50 161 GLY A N 1
ATOM 1308 C CA . GLY A 1 161 ? -18.462 -12.419 -8.503 1.00 83.50 161 GLY A CA 1
ATOM 1309 C C . GLY A 1 161 ? -19.987 -12.507 -8.375 1.00 83.50 161 GLY A C 1
ATOM 1310 O O . GLY A 1 161 ? -20.494 -13.405 -7.704 1.00 83.50 161 GLY A O 1
ATOM 1311 N N . LYS A 1 162 ? -20.729 -11.627 -9.066 1.00 82.69 162 LYS A N 1
ATOM 1312 C CA . LYS A 1 162 ? -22.199 -11.694 -9.136 1.00 82.69 162 LYS A CA 1
ATOM 1313 C C . LYS A 1 162 ? -22.695 -12.890 -9.950 1.00 82.69 162 LYS A C 1
ATOM 1315 O O . LYS A 1 162 ? -23.633 -13.547 -9.514 1.00 82.69 162 LYS A O 1
ATOM 1320 N N . ILE A 1 163 ? -22.086 -13.163 -11.107 1.00 83.50 163 ILE A N 1
ATOM 1321 C CA . ILE A 1 163 ? -22.498 -14.250 -12.014 1.00 83.50 163 ILE A CA 1
ATOM 1322 C C . ILE A 1 163 ? -22.256 -15.620 -11.379 1.00 83.50 163 ILE A C 1
ATOM 1324 O O . ILE A 1 163 ? -23.130 -16.479 -11.412 1.00 83.50 163 ILE A O 1
ATOM 1328 N N . LEU A 1 164 ? -21.088 -15.815 -10.766 1.00 79.44 164 LEU A N 1
ATOM 1329 C CA . LEU A 1 164 ? -20.712 -17.086 -10.144 1.00 79.44 164 LEU A CA 1
ATOM 1330 C C . LEU A 1 164 ? -21.429 -17.343 -8.812 1.00 79.44 164 LEU A C 1
ATOM 1332 O O . LEU A 1 164 ? -21.222 -18.389 -8.202 1.00 79.44 164 LEU A O 1
ATOM 1336 N N . GLY A 1 165 ? -22.245 -16.395 -8.333 1.00 66.62 165 GLY A N 1
ATOM 1337 C CA . GLY A 1 165 ? -22.971 -16.526 -7.074 1.00 66.62 165 GLY A CA 1
ATOM 1338 C C . GLY A 1 165 ? -22.058 -16.792 -5.877 1.00 66.62 165 GLY A C 1
ATOM 1339 O O . GLY A 1 165 ? -22.505 -17.411 -4.912 1.00 66.62 165 GLY A O 1
ATOM 1340 N N . LEU A 1 166 ? -20.785 -16.368 -5.936 1.00 63.78 166 LEU A N 1
ATOM 1341 C CA . LEU A 1 166 ? -19.810 -16.680 -4.897 1.00 63.78 166 LE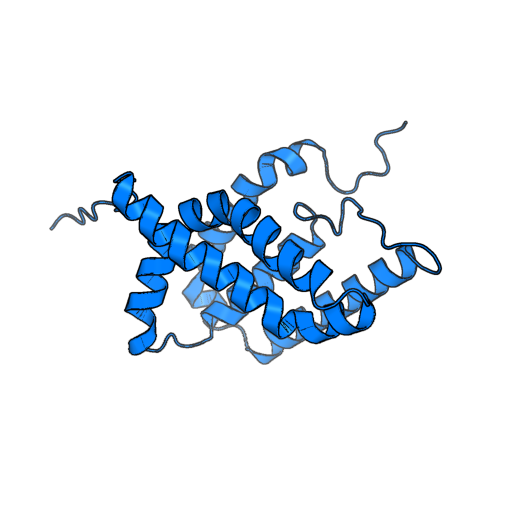U A CA 1
ATOM 1342 C C . LEU A 1 166 ? -20.322 -16.131 -3.551 1.00 63.78 166 LEU A C 1
ATOM 1344 O O . LEU A 1 166 ? -20.507 -14.917 -3.398 1.00 63.78 166 LEU A O 1
ATOM 1348 N N . PRO A 1 167 ? -20.607 -17.001 -2.567 1.00 52.03 167 PRO A N 1
ATOM 1349 C CA . PRO A 1 167 ? -21.347 -16.624 -1.377 1.00 52.03 167 PRO A CA 1
ATOM 1350 C C . PRO A 1 167 ? -20.390 -16.011 -0.356 1.00 52.03 167 PRO A C 1
ATOM 1352 O O . PRO A 1 167 ? -20.016 -16.648 0.618 1.00 52.03 167 PRO A O 1
ATOM 1355 N N . PHE A 1 168 ? -19.993 -14.752 -0.530 1.00 55.97 168 PHE A N 1
ATOM 1356 C CA . PHE A 1 168 ? -19.151 -14.069 0.469 1.00 55.97 168 PHE A CA 1
ATOM 1357 C C . PHE A 1 168 ? -19.953 -13.285 1.515 1.00 55.97 168 PHE A C 1
ATOM 1359 O O . PHE A 1 168 ? -19.405 -12.546 2.333 1.00 55.97 168 PHE A O 1
ATOM 1366 N N . LYS A 1 169 ? -21.279 -13.466 1.543 1.00 44.31 169 LYS A N 1
ATOM 1367 C CA . LYS A 1 169 ? -22.140 -12.892 2.577 1.00 44.31 169 LYS A CA 1
ATOM 1368 C C . LYS A 1 169 ? -22.065 -13.758 3.836 1.00 44.31 169 LYS A C 1
ATOM 1370 O O . LYS A 1 169 ? -22.765 -14.763 3.942 1.00 44.31 169 LYS A O 1
ATOM 1375 N N . LYS A 1 170 ? -21.281 -13.337 4.834 1.00 42.31 170 LYS A N 1
ATOM 1376 C CA . LYS A 1 170 ? -21.462 -13.826 6.209 1.00 42.31 170 LYS A CA 1
ATOM 1377 C C . LYS A 1 170 ? -22.903 -13.498 6.619 1.00 42.31 170 LYS A C 1
ATOM 1379 O O . LYS A 1 170 ? -23.275 -12.326 6.693 1.00 42.31 170 LYS A O 1
ATOM 1384 N N . LYS A 1 171 ? -23.733 -14.524 6.830 1.00 40.25 171 LYS A N 1
ATOM 1385 C CA . LYS A 1 171 ? -25.004 -14.390 7.552 1.00 40.25 171 LYS A CA 1
ATOM 1386 C C . LYS A 1 171 ? -24.644 -13.901 8.953 1.00 40.25 171 LYS A C 1
ATOM 1388 O O . LYS A 1 171 ? -24.129 -14.663 9.765 1.00 40.25 171 LYS A O 1
ATOM 1393 N N . GLU A 1 172 ? -24.850 -12.619 9.220 1.00 44.28 172 GLU A N 1
ATOM 1394 C CA . GLU A 1 172 ? -24.814 -12.093 10.579 1.00 44.28 172 GLU A CA 1
ATOM 1395 C C . GLU A 1 172 ? -26.102 -12.541 11.275 1.00 44.28 172 GLU A C 1
ATOM 1397 O O . GLU A 1 172 ? -27.084 -11.814 11.334 1.00 44.28 172 GLU A O 1
ATOM 1402 N N . ASN A 1 173 ? -26.110 -13.781 11.763 1.00 43.72 173 ASN A N 1
ATOM 1403 C CA . ASN A 1 173 ? -27.006 -14.163 12.844 1.00 43.72 173 ASN A CA 1
ATOM 1404 C C . ASN A 1 173 ? -26.358 -13.660 14.138 1.00 43.72 173 ASN A C 1
ATOM 1406 O O . ASN A 1 173 ? -25.678 -14.413 14.831 1.00 43.72 173 ASN A O 1
ATOM 1410 N N . ARG A 1 174 ? -26.515 -12.369 14.439 1.00 41.31 174 ARG A N 1
ATOM 1411 C CA . ARG A 1 174 ? -26.438 -11.920 15.829 1.00 41.31 174 ARG A CA 1
ATOM 1412 C C . ARG A 1 174 ? -27.804 -12.215 16.428 1.00 41.31 174 ARG A C 1
ATOM 1414 O O . ARG A 1 174 ? -28.783 -11.561 16.083 1.00 41.31 174 ARG A O 1
ATOM 1421 N N . GLY A 1 175 ? -27.853 -13.302 17.194 1.00 47.09 175 GLY A N 1
ATOM 1422 C CA . GLY A 1 175 ? -29.010 -13.660 17.999 1.00 47.09 175 GLY A CA 1
ATOM 1423 C C . GLY A 1 175 ? -29.401 -12.504 18.914 1.00 47.09 175 GLY A C 1
ATOM 1424 O O . GLY A 1 175 ? -28.536 -11.760 19.379 1.00 47.09 175 GLY A O 1
ATOM 1425 N N . SER A 1 176 ? -30.718 -12.383 19.062 1.00 41.44 176 SER A N 1
ATOM 1426 C CA . SER A 1 176 ? -31.468 -11.642 20.078 1.00 41.44 176 SER A CA 1
ATOM 1427 C C . SER A 1 176 ? -30.840 -11.674 21.463 1.00 41.44 176 SER A C 1
ATOM 1429 O O . SER A 1 176 ? -30.447 -12.794 21.867 1.00 41.44 176 SER A O 1
#